Protein AF-A0A3N0J024-F1 (afdb_monomer)

InterPro domains:
  IPR017896 4Fe-4S ferredoxin-type, iron-sulphur binding domain [PF12838] (34-95)
  IPR017896 4Fe-4S ferredoxin-type, iron-sulphur binding domain [PS51379] (23-52)
  IPR017896 4Fe-4S ferredoxin-type, iron-sulphur binding domain [PS51379] (72-101)
  IPR017900 4Fe-4S ferredoxin, iron-sulphur binding, conserved site [PS00198] (81-92)

pLDDT: mean 73.91, std 17.54, range [46.12, 96.94]

Solvent-accessible surface area (backbone atoms only — not comparable to full-atom values): 6564 Å² total; per-residue (Å²): 130,87,50,73,64,64,55,51,52,62,67,74,55,55,63,40,47,60,30,30,25,49,94,39,30,53,38,56,71,33,92,85,49,82,73,49,53,39,35,77,54,36,92,65,66,24,39,49,73,46,77,62,74,50,98,47,89,68,83,86,47,81,62,35,67,28,50,81,57,56,29,40,26,63,26,52,42,69,91,56,45,81,63,78,58,47,35,36,75,49,30,91,63,59,18,35,39,77,40,66,63,81,58,77,74,64,66,68,77,74,112

Mean predicted aligned error: 11.23 Å

Radius of gyration: 15.71 Å; Cα contacts (8 Å, |Δi|>4): 169; chains: 1; bounding box: 41×31×45 Å

Structure (mmCIF, N/CA/C/O backbone):
data_AF-A0A3N0J024-F1
#
_entry.id   AF-A0A3N0J024-F1
#
loop_
_atom_site.group_PDB
_atom_site.id
_atom_site.type_symbol
_atom_site.label_atom_id
_atom_site.label_alt_id
_atom_site.label_comp_id
_atom_site.label_asym_id
_atom_site.label_entity_id
_atom_site.label_seq_id
_atom_site.pdbx_PDB_ins_code
_atom_site.Cartn_x
_atom_site.Cartn_y
_atom_site.Cartn_z
_atom_site.occupancy
_atom_site.B_iso_or_equiv
_atom_site.auth_seq_id
_atom_site.auth_comp_id
_atom_site.auth_asym_id
_atom_site.auth_atom_id
_atom_site.pdbx_PDB_model_num
ATOM 1 N N . MET A 1 1 ? -22.338 20.440 12.775 1.00 48.88 1 MET A N 1
ATOM 2 C CA . MET A 1 1 ? -21.266 20.560 13.782 1.00 48.88 1 MET A CA 1
ATOM 3 C C . MET A 1 1 ? -21.045 19.161 14.325 1.00 48.88 1 MET A C 1
ATOM 5 O O . MET A 1 1 ? -22.000 18.645 14.894 1.00 48.88 1 MET A O 1
ATOM 9 N N . PRO A 1 2 ? -19.908 18.505 14.046 1.00 57.03 2 PRO A N 1
ATOM 10 C CA . PRO A 1 2 ? -19.645 17.185 14.614 1.00 57.03 2 PRO A CA 1
ATOM 11 C C . PRO A 1 2 ? -19.572 17.305 16.143 1.00 57.03 2 PRO A C 1
ATOM 13 O O . PRO A 1 2 ? -19.059 18.304 16.655 1.00 57.03 2 PRO A O 1
ATOM 16 N N . ASN A 1 3 ? -20.172 16.354 16.857 1.00 53.00 3 ASN A N 1
ATOM 17 C CA . ASN A 1 3 ? -20.257 16.364 18.315 1.00 53.00 3 ASN A CA 1
ATOM 18 C C . ASN A 1 3 ? -18.912 15.908 18.912 1.00 53.00 3 ASN A C 1
ATOM 20 O O . ASN A 1 3 ? -18.149 15.191 18.270 1.00 53.00 3 ASN A O 1
ATOM 24 N N . LEU A 1 4 ? -18.618 16.299 20.153 1.00 64.12 4 LEU A N 1
ATOM 25 C CA . LEU A 1 4 ? -17.397 15.905 20.866 1.00 64.12 4 LEU A CA 1
ATOM 26 C C . LEU A 1 4 ? -17.218 14.378 20.938 1.00 64.12 4 LEU A C 1
ATOM 28 O O . LEU A 1 4 ? -16.089 13.900 20.967 1.00 64.12 4 LEU A O 1
ATOM 32 N N . ILE A 1 5 ? -18.320 13.622 20.917 1.00 62.97 5 ILE A N 1
ATOM 33 C CA . ILE A 1 5 ? -18.317 12.153 20.873 1.00 62.97 5 ILE A CA 1
ATOM 34 C C . ILE A 1 5 ? -17.779 11.638 19.526 1.00 62.97 5 ILE A C 1
ATOM 36 O O . ILE A 1 5 ? -16.961 10.724 19.521 1.00 62.97 5 ILE A O 1
ATOM 40 N N . ASP A 1 6 ? -18.143 12.273 18.406 1.00 54.78 6 ASP A N 1
ATOM 41 C CA . ASP A 1 6 ? -17.661 11.906 17.062 1.00 54.78 6 ASP A CA 1
ATOM 42 C C . ASP A 1 6 ? -16.154 12.180 16.910 1.00 54.78 6 ASP A C 1
ATOM 44 O O . ASP A 1 6 ? -15.441 11.489 16.181 1.00 54.78 6 ASP A O 1
ATOM 48 N N . ILE A 1 7 ? -15.657 13.209 17.602 1.00 60.50 7 ILE A N 1
ATOM 49 C CA . ILE A 1 7 ? -14.232 13.554 17.631 1.00 60.50 7 ILE A CA 1
ATOM 50 C C . ILE A 1 7 ? -13.474 12.571 18.532 1.00 60.50 7 ILE A C 1
ATOM 52 O O . ILE A 1 7 ? -12.427 12.078 18.130 1.00 60.50 7 ILE A O 1
ATOM 56 N N . ALA A 1 8 ? -14.008 12.230 19.708 1.00 56.19 8 ALA A N 1
ATOM 57 C CA . ALA A 1 8 ? -13.382 11.280 20.629 1.00 56.19 8 ALA A CA 1
ATOM 58 C C . ALA A 1 8 ? -13.288 9.854 20.051 1.00 56.19 8 ALA A C 1
ATOM 60 O O . ALA A 1 8 ? -12.270 9.190 20.234 1.00 56.19 8 ALA A O 1
ATOM 61 N N . GLN A 1 9 ? -14.297 9.406 19.296 1.00 57.50 9 GLN A N 1
ATOM 62 C CA . GLN A 1 9 ? -14.270 8.105 18.612 1.00 57.50 9 GLN A CA 1
ATOM 63 C C . GLN A 1 9 ? -13.133 8.014 17.579 1.00 57.50 9 GLN A C 1
ATOM 65 O O . GLN A 1 9 ? -12.434 7.008 17.529 1.00 57.50 9 GLN A O 1
ATOM 70 N N . ARG A 1 10 ? -12.843 9.102 16.852 1.00 56.38 10 ARG A N 1
ATOM 71 C CA . ARG A 1 10 ? -11.737 9.158 15.876 1.00 56.38 10 ARG A CA 1
ATOM 72 C C . ARG A 1 10 ? -10.336 9.026 16.483 1.00 56.38 10 ARG A C 1
ATOM 74 O O . ARG A 1 10 ? -9.425 8.614 15.775 1.00 56.38 10 ARG A O 1
ATOM 81 N N . PHE A 1 11 ? -10.153 9.389 17.753 1.00 52.34 11 PHE A N 1
ATOM 82 C CA . PHE A 1 11 ? -8.860 9.292 18.444 1.00 52.34 11 PHE A CA 1
ATOM 83 C C . PHE A 1 11 ? -8.681 7.981 19.2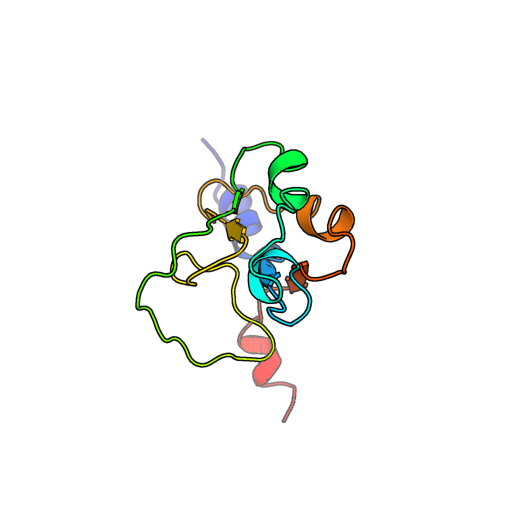24 1.00 52.34 11 PHE A C 1
ATOM 85 O O . PHE A 1 11 ? -7.543 7.595 19.465 1.00 52.34 11 PHE A O 1
ATOM 92 N N . ALA A 1 12 ? -9.765 7.295 19.603 1.00 52.59 12 ALA A N 1
ATOM 93 C CA . ALA A 1 12 ? -9.715 6.006 20.306 1.00 52.59 12 ALA A CA 1
ATOM 94 C C . ALA A 1 12 ? -9.610 4.796 19.356 1.00 52.59 12 ALA A C 1
ATOM 96 O O . ALA A 1 12 ? -9.217 3.713 19.769 1.00 52.59 12 ALA A O 1
ATOM 97 N N . GLU A 1 13 ? -9.942 4.976 18.079 1.00 53.25 13 GLU A N 1
ATOM 98 C CA . GLU A 1 13 ? -9.813 3.961 17.033 1.00 53.25 13 GLU A CA 1
ATOM 99 C C . GLU A 1 13 ? -8.586 4.215 16.161 1.00 53.25 13 GLU A C 1
ATOM 101 O O . GLU A 1 13 ? -8.705 4.015 14.960 1.00 53.25 13 GLU A O 1
ATOM 106 N N . GLN A 1 14 ? -7.462 4.720 16.699 1.00 55.28 14 GLN A N 1
ATOM 107 C CA . GLN A 1 14 ? -6.235 5.004 15.934 1.00 55.28 14 GLN A CA 1
ATOM 108 C C . GLN A 1 14 ? -6.018 3.881 14.889 1.00 55.28 14 GLN A C 1
ATOM 110 O O . GLN A 1 14 ? -5.665 2.762 15.246 1.00 55.28 14 GLN A O 1
ATOM 115 N N . PRO A 1 15 ? -6.362 4.071 13.598 1.00 53.78 15 PRO A N 1
ATOM 116 C CA . PRO A 1 15 ? -6.571 2.883 12.778 1.00 53.78 15 PRO A CA 1
ATOM 117 C C . PRO A 1 15 ? -5.221 2.326 12.356 1.00 53.78 15 PRO A C 1
ATOM 119 O O . PRO A 1 15 ? -4.248 3.075 12.271 1.00 53.78 15 PRO A O 1
ATOM 122 N N . ALA A 1 16 ? -5.151 1.029 12.076 1.00 61.03 16 ALA A N 1
ATOM 123 C CA . ALA A 1 16 ? -3.897 0.408 11.691 1.00 61.03 16 ALA A CA 1
ATOM 124 C C . ALA A 1 16 ? -3.231 1.167 10.530 1.00 61.03 16 ALA A C 1
ATOM 126 O O . ALA A 1 16 ? -3.839 1.367 9.472 1.00 61.03 16 ALA A O 1
ATOM 127 N N . VAL A 1 17 ? -1.988 1.599 10.730 1.00 68.44 17 VAL A N 1
ATOM 128 C CA . VAL A 1 17 ? -1.164 2.125 9.641 1.00 68.44 17 VAL A CA 1
ATOM 129 C C . VAL A 1 17 ? -0.531 0.945 8.918 1.00 68.44 17 VAL A C 1
ATOM 131 O O . VAL A 1 17 ? -0.246 -0.096 9.516 1.00 68.44 17 VAL A O 1
ATOM 134 N N . ALA A 1 18 ? -0.347 1.074 7.606 1.00 81.12 18 ALA A N 1
ATOM 135 C CA . ALA A 1 18 ? 0.453 0.096 6.892 1.00 81.12 18 ALA A CA 1
ATOM 136 C C . ALA A 1 18 ? 1.931 0.363 7.211 1.00 81.12 18 ALA A C 1
ATOM 138 O O . ALA A 1 18 ? 2.391 1.491 7.045 1.00 81.12 18 ALA A O 1
ATOM 139 N N . LEU A 1 19 ? 2.656 -0.661 7.654 1.00 83.56 19 LEU A N 1
ATOM 140 C CA . LEU A 1 19 ? 4.116 -0.673 7.741 1.00 83.56 19 LEU A CA 1
ATOM 141 C C . LEU A 1 19 ? 4.697 -1.394 6.530 1.00 83.56 19 LEU A C 1
ATOM 143 O O . LEU A 1 19 ? 4.106 -2.354 6.029 1.00 83.56 19 LEU A O 1
ATOM 147 N N . LEU A 1 20 ? 5.858 -0.937 6.077 1.00 85.06 20 LEU A N 1
ATOM 148 C CA . LEU A 1 20 ? 6.615 -1.539 4.994 1.00 85.06 20 LEU A CA 1
ATOM 149 C C . LEU A 1 20 ? 7.658 -2.497 5.561 1.00 85.06 20 LEU A C 1
ATOM 151 O O . LEU A 1 20 ? 8.520 -2.114 6.342 1.00 85.06 20 LEU A O 1
ATOM 155 N N . HIS A 1 21 ? 7.641 -3.734 5.091 1.00 87.44 21 HIS A N 1
ATOM 156 C CA . HIS A 1 21 ? 8.782 -4.626 5.207 1.00 87.44 21 HIS A CA 1
ATOM 157 C C . HIS A 1 21 ? 9.630 -4.472 3.938 1.00 87.44 21 HIS A C 1
ATOM 159 O O . HIS A 1 21 ? 9.252 -4.933 2.854 1.00 87.44 21 HIS A O 1
ATOM 165 N N . GLU A 1 22 ? 10.774 -3.805 4.062 1.00 83.19 22 GLU A N 1
ATOM 166 C CA . GLU A 1 22 ? 11.627 -3.397 2.933 1.00 83.19 22 GLU A CA 1
ATOM 167 C C . GLU A 1 22 ? 12.126 -4.618 2.151 1.00 83.19 22 GLU A C 1
ATOM 169 O O . GLU A 1 22 ? 11.921 -4.723 0.941 1.00 83.19 22 GLU A O 1
ATOM 174 N N . GLU A 1 23 ? 12.607 -5.643 2.863 1.00 85.31 23 GLU A N 1
ATOM 175 C CA . GLU A 1 23 ? 12.983 -6.934 2.274 1.00 85.31 23 GLU A CA 1
ATOM 176 C C . GLU A 1 23 ? 11.799 -7.770 1.770 1.00 85.31 23 GLU A C 1
ATOM 178 O O . GLU A 1 23 ? 11.962 -8.955 1.485 1.00 85.31 23 GLU A O 1
ATOM 183 N N . ARG A 1 24 ? 10.583 -7.228 1.700 1.00 90.50 24 ARG A N 1
ATOM 184 C CA . ARG A 1 24 ? 9.427 -7.838 1.025 1.00 90.50 24 ARG A CA 1
ATOM 185 C C . ARG A 1 24 ? 9.023 -7.058 -0.211 1.00 90.50 24 ARG A C 1
ATOM 187 O O . ARG A 1 24 ? 8.557 -7.662 -1.183 1.00 90.50 24 ARG A O 1
ATOM 194 N N . CYS A 1 25 ? 9.241 -5.751 -0.204 1.00 90.62 25 CYS A N 1
ATOM 195 C CA . CYS A 1 25 ? 8.846 -4.850 -1.270 1.00 90.62 25 CYS A CA 1
ATOM 196 C C . CYS A 1 25 ? 9.694 -5.065 -2.528 1.00 90.62 25 CYS A C 1
ATOM 198 O O . CYS A 1 25 ? 10.920 -5.050 -2.477 1.00 90.62 25 CYS A O 1
ATOM 200 N N . LEU A 1 26 ? 9.038 -5.253 -3.677 1.00 91.38 26 LEU A N 1
ATOM 201 C CA . LEU A 1 26 ? 9.739 -5.409 -4.955 1.00 91.38 26 LEU A CA 1
ATOM 202 C C . LEU A 1 26 ? 10.512 -4.139 -5.330 1.00 91.38 26 LEU A C 1
ATOM 204 O O . LEU A 1 26 ? 11.652 -4.240 -5.755 1.00 91.38 26 LEU A O 1
ATOM 208 N N . MET A 1 27 ? 9.917 -2.966 -5.096 1.00 88.88 27 MET A N 1
ATOM 209 C CA . MET A 1 27 ? 10.523 -1.665 -5.407 1.00 88.88 27 MET A CA 1
ATOM 210 C C . MET A 1 27 ? 11.751 -1.332 -4.554 1.00 88.88 27 MET A C 1
ATOM 212 O O . MET A 1 27 ? 12.584 -0.549 -4.987 1.00 88.88 27 MET A O 1
ATOM 216 N N . GLU A 1 28 ? 11.859 -1.904 -3.352 1.00 86.19 28 GLU A N 1
ATOM 217 C CA . GLU A 1 28 ? 13.021 -1.698 -2.473 1.00 86.19 28 GLU A CA 1
ATOM 218 C C . GLU A 1 28 ? 14.151 -2.674 -2.799 1.00 86.19 28 GLU A C 1
ATOM 220 O O . GLU A 1 28 ? 15.320 -2.295 -2.880 1.00 86.19 28 GLU A O 1
ATOM 225 N N . ARG A 1 29 ? 13.814 -3.955 -3.005 1.00 85.56 29 ARG A N 1
ATOM 226 C CA . ARG A 1 29 ? 14.827 -5.005 -3.164 1.00 85.56 29 ARG A CA 1
ATOM 227 C C . ARG A 1 29 ? 15.402 -5.120 -4.577 1.00 85.56 29 ARG A C 1
ATOM 229 O O . ARG A 1 29 ? 16.475 -5.695 -4.733 1.00 85.56 29 ARG A O 1
ATOM 236 N N . ASP A 1 30 ? 14.652 -4.706 -5.600 1.00 86.50 30 ASP A N 1
ATOM 237 C CA . ASP A 1 30 ? 14.989 -4.929 -7.008 1.00 86.50 30 ASP A CA 1
ATOM 238 C C . ASP A 1 30 ? 14.906 -3.618 -7.791 1.00 86.50 30 ASP A C 1
ATOM 240 O O . ASP A 1 30 ? 13.839 -3.047 -7.999 1.00 86.50 30 ASP A O 1
ATOM 244 N N . LEU A 1 31 ? 16.067 -3.169 -8.267 1.00 79.56 31 LEU A N 1
ATOM 245 C CA . LEU A 1 31 ? 16.237 -1.932 -9.030 1.00 79.56 31 LEU A CA 1
ATOM 246 C C . LEU A 1 31 ? 15.507 -1.934 -10.379 1.00 79.56 31 LEU A C 1
ATOM 248 O O . LEU A 1 31 ? 15.314 -0.869 -10.960 1.00 79.56 31 LEU A O 1
ATOM 252 N N . HIS A 1 32 ? 15.132 -3.104 -10.895 1.00 86.19 32 HIS A N 1
ATOM 253 C CA . HIS A 1 32 ? 14.379 -3.227 -12.143 1.00 86.19 32 HIS A CA 1
ATOM 254 C C . HIS A 1 32 ? 12.880 -3.444 -11.905 1.00 86.19 32 HIS A C 1
ATOM 256 O O . HIS A 1 32 ? 12.127 -3.621 -12.868 1.00 86.19 32 HIS A O 1
ATOM 262 N N . ALA A 1 33 ? 12.431 -3.454 -10.646 1.00 88.62 33 ALA A N 1
ATOM 263 C CA . ALA A 1 33 ? 11.024 -3.603 -10.329 1.00 88.62 33 ALA A CA 1
ATOM 264 C C . ALA A 1 33 ? 10.217 -2.356 -10.713 1.00 88.62 33 ALA A C 1
ATOM 266 O O . ALA A 1 33 ? 10.690 -1.225 -10.675 1.00 88.62 33 ALA A O 1
ATOM 267 N N . SER A 1 34 ? 8.949 -2.586 -11.048 1.00 90.50 34 SER A N 1
ATOM 268 C CA . SER A 1 34 ? 7.974 -1.553 -11.421 1.00 90.50 34 SER A CA 1
ATOM 269 C C . SER A 1 34 ? 6.625 -1.753 -10.720 1.00 90.50 34 SER A C 1
ATOM 271 O O . SER A 1 34 ? 5.570 -1.381 -11.228 1.00 90.50 34 SER A O 1
ATOM 273 N N . CYS A 1 35 ? 6.627 -2.405 -9.555 1.00 93.56 35 CYS A N 1
ATOM 274 C CA . CYS A 1 35 ? 5.406 -2.750 -8.834 1.00 93.56 35 CYS A CA 1
ATOM 275 C C . CYS A 1 35 ? 4.728 -1.514 -8.221 1.00 93.56 35 CYS A C 1
ATOM 277 O O . CYS A 1 35 ? 5.246 -0.929 -7.274 1.00 93.56 35 CYS A O 1
ATOM 279 N N . THR A 1 36 ? 3.505 -1.213 -8.664 1.00 94.44 36 THR A N 1
ATOM 280 C CA . THR A 1 36 ? 2.675 -0.101 -8.157 1.00 94.44 36 THR A CA 1
ATOM 281 C C . THR A 1 36 ? 1.354 -0.541 -7.524 1.00 94.44 36 THR A C 1
ATOM 283 O O . THR A 1 36 ? 0.547 0.296 -7.140 1.00 94.44 36 THR A O 1
ATOM 286 N N . ARG A 1 37 ? 1.148 -1.850 -7.324 1.00 96.38 37 ARG A N 1
ATOM 287 C CA . ARG A 1 37 ? -0.123 -2.452 -6.867 1.00 96.38 37 ARG A CA 1
ATOM 288 C C . ARG A 1 37 ? -0.789 -1.750 -5.685 1.00 96.38 37 ARG A C 1
ATOM 290 O O . ARG A 1 37 ? -2.008 -1.654 -5.656 1.00 96.38 37 ARG A O 1
ATOM 297 N N . CYS A 1 38 ? -0.016 -1.315 -4.691 1.00 94.25 38 CYS A N 1
ATOM 298 C CA . CYS A 1 38 ? -0.545 -0.615 -3.521 1.00 94.25 38 CYS A CA 1
ATOM 299 C C . CYS A 1 38 ? -1.117 0.768 -3.868 1.00 94.25 38 CYS A C 1
ATOM 301 O O . CYS A 1 38 ? -2.153 1.132 -3.317 1.00 94.25 38 CYS A O 1
ATOM 303 N N . ALA A 1 39 ? -0.480 1.494 -4.789 1.00 94.25 39 ALA A N 1
ATOM 304 C CA . ALA A 1 39 ? -0.986 2.752 -5.323 1.00 94.25 39 ALA A CA 1
ATOM 305 C C . ALA A 1 39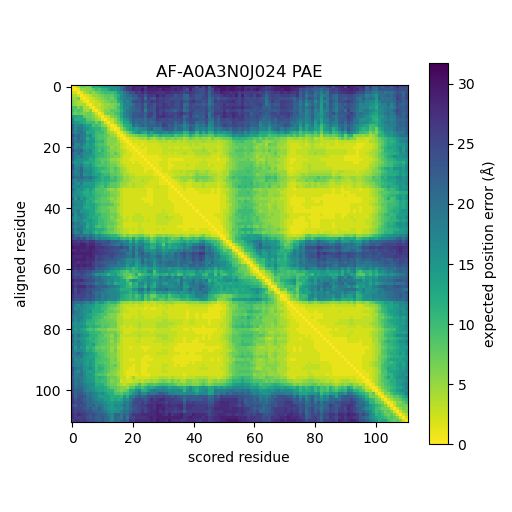 ? -2.212 2.523 -6.211 1.00 94.25 39 ALA A C 1
ATOM 307 O O . ALA A 1 39 ? -3.232 3.167 -5.992 1.00 94.25 39 ALA A O 1
ATOM 308 N N . ASP A 1 40 ? -2.172 1.527 -7.102 1.00 96.69 40 ASP A N 1
ATOM 309 C CA . ASP A 1 40 ? -3.264 1.241 -8.046 1.00 96.69 40 ASP A CA 1
ATOM 310 C C . ASP A 1 40 ? -4.610 0.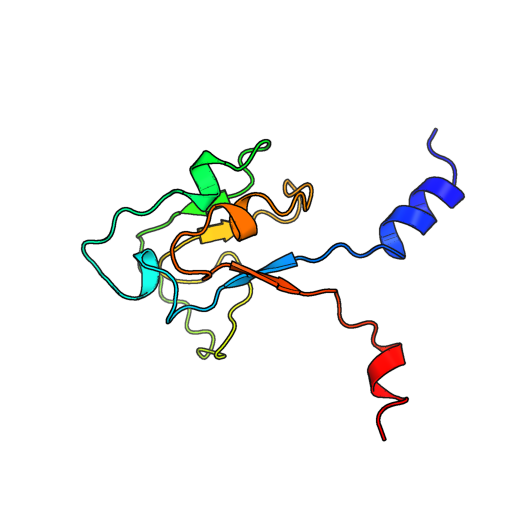942 -7.354 1.00 96.69 40 ASP A C 1
ATOM 312 O O . ASP A 1 40 ? -5.679 1.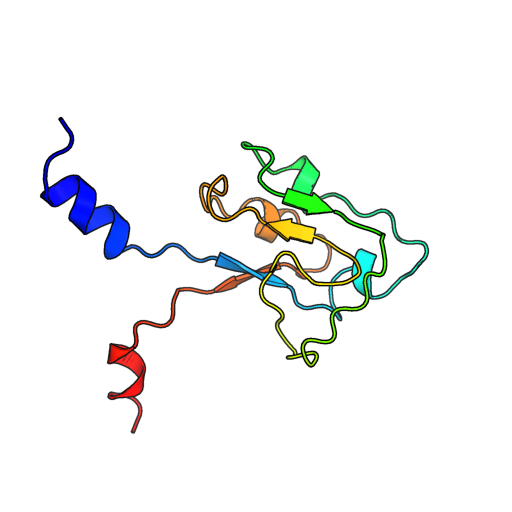181 -7.915 1.00 96.69 40 ASP A O 1
ATOM 316 N N . VAL A 1 41 ? -4.577 0.379 -6.139 1.00 96.94 41 VAL A N 1
ATOM 317 C CA . VAL A 1 41 ? -5.788 0.049 -5.363 1.00 96.94 41 VAL A CA 1
ATOM 318 C C . VAL A 1 41 ? -6.185 1.119 -4.348 1.00 96.94 41 VAL A C 1
ATOM 320 O O . VAL A 1 41 ? -7.207 0.952 -3.665 1.00 96.94 41 VAL A O 1
ATOM 323 N N . CYS A 1 42 ? -5.381 2.173 -4.192 1.00 94.50 42 CYS A N 1
ATOM 324 C CA . CYS A 1 42 ? -5.648 3.223 -3.225 1.00 94.50 42 CYS A CA 1
ATOM 325 C C . CYS A 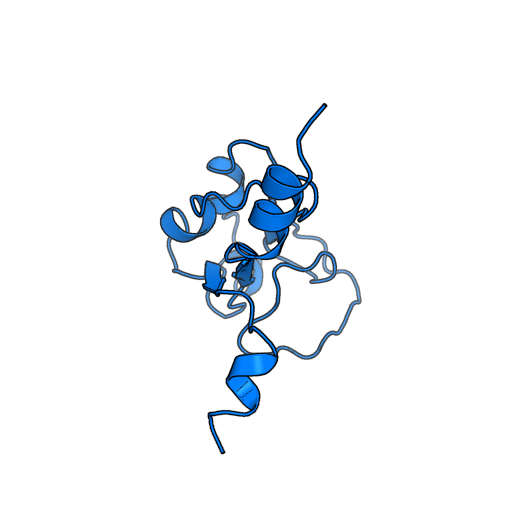1 42 ? -6.826 4.081 -3.715 1.00 94.50 42 CYS A C 1
ATOM 327 O O . CYS A 1 42 ? -6.721 4.732 -4.745 1.00 94.50 42 CYS A O 1
ATOM 329 N N . PRO A 1 43 ? -7.963 4.115 -2.997 1.00 95.19 43 PRO A N 1
ATOM 330 C CA . PRO A 1 43 ? -9.161 4.806 -3.476 1.00 95.19 43 PRO A CA 1
ATOM 331 C C . PRO A 1 43 ? -9.095 6.333 -3.330 1.00 95.19 43 PRO A C 1
ATOM 333 O O . PRO A 1 43 ? -10.012 7.021 -3.764 1.00 95.19 43 PRO A O 1
ATOM 336 N N . VAL A 1 44 ? -8.069 6.837 -2.648 1.00 95.00 44 VAL A N 1
ATOM 337 C CA . VAL A 1 44 ? -7.892 8.251 -2.290 1.00 95.00 44 VAL A CA 1
ATOM 338 C C . VAL A 1 44 ? -6.524 8.774 -2.724 1.00 95.00 44 VAL A C 1
ATOM 340 O O . VAL A 1 44 ? -6.105 9.822 -2.256 1.00 95.00 44 VAL A O 1
ATOM 343 N N . ASP A 1 45 ? -5.798 8.012 -3.550 1.00 93.81 45 ASP A N 1
ATOM 344 C CA . ASP A 1 45 ? -4.465 8.371 -4.050 1.00 93.81 45 ASP A CA 1
ATOM 345 C C . ASP A 1 45 ? -3.445 8.743 -2.954 1.00 93.81 45 ASP A C 1
ATOM 347 O O . ASP A 1 45 ? -2.461 9.432 -3.195 1.00 93.81 45 ASP A O 1
ATOM 351 N N . ALA A 1 46 ? -3.632 8.220 -1.739 1.00 91.00 46 ALA A N 1
ATOM 352 C CA . ALA A 1 46 ? -2.735 8.460 -0.609 1.00 91.00 46 ALA A CA 1
ATOM 353 C C . ALA A 1 46 ? -1.381 7.738 -0.729 1.00 91.00 46 ALA A C 1
ATOM 355 O O . ALA A 1 46 ? -0.564 7.859 0.178 1.00 91.00 46 ALA A O 1
ATOM 356 N N . ILE A 1 47 ? -1.146 6.939 -1.780 1.00 90.38 47 ILE A N 1
ATOM 357 C CA . ILE A 1 47 ? 0.087 6.158 -1.944 1.00 90.38 47 ILE A CA 1
ATOM 358 C C . ILE A 1 47 ? 0.820 6.584 -3.206 1.00 90.38 47 ILE A C 1
ATOM 360 O O . ILE A 1 47 ? 0.294 6.445 -4.307 1.00 90.38 47 ILE A O 1
ATOM 364 N N . VAL A 1 48 ? 2.072 7.001 -3.044 1.00 89.00 48 VAL A N 1
ATOM 365 C CA . VAL A 1 48 ? 3.003 7.261 -4.148 1.00 89.00 48 VAL A CA 1
ATOM 366 C C . VAL A 1 48 ? 4.116 6.224 -4.100 1.00 89.00 48 VAL A C 1
ATOM 368 O O . VAL A 1 48 ? 4.580 5.869 -3.023 1.00 89.00 48 VAL A O 1
ATOM 371 N N . VAL A 1 49 ? 4.559 5.723 -5.252 1.00 88.81 49 VAL A N 1
ATOM 372 C CA . VAL A 1 49 ? 5.690 4.789 -5.339 1.00 88.81 49 VAL A CA 1
ATOM 373 C C . VAL A 1 49 ? 6.871 5.514 -5.974 1.00 88.81 49 VAL A C 1
ATOM 375 O O . VAL A 1 49 ? 6.816 5.875 -7.148 1.00 88.81 49 VAL A O 1
ATOM 378 N N . GLY A 1 50 ? 7.916 5.758 -5.184 1.00 82.00 50 GLY A N 1
ATOM 379 C CA . GLY A 1 50 ? 9.117 6.470 -5.619 1.00 82.00 50 GLY A CA 1
ATOM 380 C C . GLY A 1 50 ? 10.226 5.529 -6.094 1.00 82.00 50 GLY A C 1
ATOM 381 O O . GLY A 1 50 ? 10.342 4.397 -5.625 1.00 82.00 50 GLY A O 1
ATOM 382 N N . MET A 1 51 ? 11.061 6.024 -7.011 1.00 67.12 51 MET A N 1
ATOM 383 C CA . MET A 1 51 ? 12.328 5.388 -7.418 1.00 67.12 51 MET A CA 1
ATOM 384 C C . MET A 1 51 ? 13.553 6.264 -7.107 1.00 67.12 51 MET A C 1
ATOM 386 O O . MET A 1 51 ? 14.687 5.884 -7.400 1.00 67.12 51 MET A O 1
ATOM 390 N N . GLU A 1 52 ? 13.331 7.463 -6.562 1.00 61.53 52 GLU A N 1
ATOM 391 C CA . GLU A 1 52 ? 14.372 8.463 -6.352 1.00 61.53 52 GLU A CA 1
ATOM 392 C C . GLU A 1 52 ? 15.099 8.182 -5.041 1.00 61.53 52 GLU A C 1
ATOM 394 O O . GLU A 1 52 ? 14.623 8.541 -3.965 1.00 61.53 52 GLU A O 1
ATOM 399 N N . ARG A 1 53 ? 16.269 7.539 -5.147 1.00 55.62 53 ARG A N 1
ATOM 400 C CA . ARG A 1 53 ? 17.195 7.329 -4.029 1.00 55.62 53 ARG A CA 1
ATOM 401 C C . ARG A 1 53 ? 17.658 8.678 -3.461 1.00 55.62 53 ARG A C 1
ATOM 403 O O . ARG A 1 53 ? 18.685 9.204 -3.878 1.00 55.62 53 ARG A O 1
ATOM 410 N N . GLY A 1 54 ? 16.882 9.248 -2.544 1.00 49.81 54 GLY A N 1
ATOM 411 C CA . GLY A 1 54 ? 17.264 10.388 -1.716 1.00 49.81 54 GLY A CA 1
ATOM 412 C C . GLY A 1 54 ? 18.080 9.941 -0.502 1.00 49.81 54 GLY A C 1
ATOM 413 O O . GLY A 1 54 ? 17.805 8.899 0.089 1.00 49.81 54 GLY A O 1
ATOM 414 N N . GLU A 1 55 ? 19.092 10.729 -0.140 1.00 47.03 55 GLU A N 1
ATOM 415 C CA . GLU A 1 55 ? 19.991 10.503 0.997 1.00 47.03 55 GLU A CA 1
ATOM 416 C C . GLU A 1 55 ? 19.252 10.731 2.333 1.00 47.03 55 GLU A C 1
ATOM 418 O O . GLU A 1 55 ? 19.369 11.781 2.963 1.00 47.03 55 GLU A O 1
ATOM 423 N N . ALA A 1 56 ? 18.450 9.762 2.764 1.00 51.16 56 ALA A N 1
ATOM 424 C CA . ALA A 1 56 ? 17.840 9.745 4.088 1.00 51.16 56 ALA A CA 1
ATOM 425 C C . ALA A 1 56 ? 18.039 8.357 4.702 1.00 51.16 56 ALA A C 1
ATOM 427 O O . ALA A 1 56 ? 17.346 7.387 4.407 1.00 51.16 56 ALA A O 1
ATOM 428 N N . VAL A 1 57 ? 19.069 8.273 5.543 1.00 47.19 57 VAL A N 1
ATOM 429 C CA . VAL A 1 57 ? 19.442 7.074 6.292 1.00 47.19 57 VAL A CA 1
ATOM 430 C C . VAL A 1 57 ? 18.685 7.093 7.618 1.00 47.19 57 VAL A C 1
ATOM 432 O O . VAL A 1 57 ? 19.201 7.564 8.631 1.00 47.19 57 VAL A O 1
ATOM 435 N N . ALA A 1 58 ? 17.453 6.589 7.617 1.00 49.81 58 ALA A N 1
ATOM 436 C CA . ALA A 1 58 ? 16.917 5.967 8.822 1.00 49.81 58 ALA A CA 1
ATOM 437 C C . ALA A 1 58 ? 17.442 4.519 8.854 1.00 49.81 58 ALA A C 1
ATOM 439 O O . ALA A 1 58 ? 17.480 3.874 7.805 1.00 49.81 58 ALA A O 1
ATOM 440 N N . PRO A 1 59 ? 17.922 4.007 10.002 1.00 46.75 59 PRO A N 1
ATOM 441 C CA . PRO A 1 59 ? 18.383 2.627 10.083 1.00 46.75 59 PRO A CA 1
ATOM 442 C C . PRO A 1 59 ? 17.233 1.693 9.700 1.00 46.75 59 PRO A C 1
ATOM 444 O O . PRO A 1 59 ? 16.132 1.845 10.225 1.00 46.75 59 PRO A O 1
ATOM 447 N N . ALA A 1 60 ? 17.510 0.752 8.793 1.00 49.31 60 ALA A N 1
ATOM 448 C CA . ALA A 1 60 ? 16.605 -0.319 8.394 1.00 49.31 60 ALA A CA 1
ATOM 449 C C . ALA A 1 60 ? 16.183 -1.114 9.638 1.00 49.31 60 ALA A C 1
ATOM 451 O O . ALA A 1 60 ? 16.879 -2.024 10.088 1.00 49.31 60 ALA A O 1
ATOM 452 N N . ALA A 1 61 ? 15.075 -0.717 10.255 1.00 53.81 61 ALA A N 1
ATOM 453 C CA . ALA A 1 61 ? 14.311 -1.621 11.085 1.00 53.81 61 ALA A CA 1
ATOM 454 C C . ALA A 1 61 ? 13.659 -2.630 10.134 1.00 53.81 61 ALA A C 1
ATOM 456 O O . ALA A 1 61 ? 13.222 -2.247 9.050 1.00 53.81 61 ALA A O 1
ATOM 457 N N . ASP A 1 62 ? 13.545 -3.897 10.544 1.00 50.81 62 ASP A N 1
ATOM 458 C CA . ASP A 1 62 ? 12.883 -4.950 9.749 1.00 50.81 62 ASP A CA 1
ATOM 459 C C . ASP A 1 62 ? 11.489 -4.516 9.233 1.00 50.81 62 ASP A C 1
ATOM 461 O O . ASP A 1 62 ? 10.996 -5.002 8.210 1.00 50.81 62 ASP A O 1
ATOM 465 N N . TYR A 1 63 ? 10.882 -3.550 9.934 1.00 51.78 63 TYR A N 1
ATOM 466 C CA . TYR A 1 63 ? 9.688 -2.813 9.552 1.00 51.78 63 TYR A CA 1
ATOM 467 C C . TYR A 1 63 ? 9.979 -1.306 9.528 1.00 51.78 63 TYR A C 1
ATOM 469 O O . TYR A 1 63 ? 10.125 -0.674 10.575 1.00 51.78 63 TYR A O 1
ATOM 477 N N . GLY A 1 64 ? 10.015 -0.718 8.334 1.00 59.81 64 GLY A N 1
ATOM 478 C CA . GLY A 1 64 ? 9.967 0.726 8.152 1.00 59.81 64 GLY A CA 1
ATOM 479 C C . GLY A 1 64 ? 8.517 1.199 8.211 1.00 59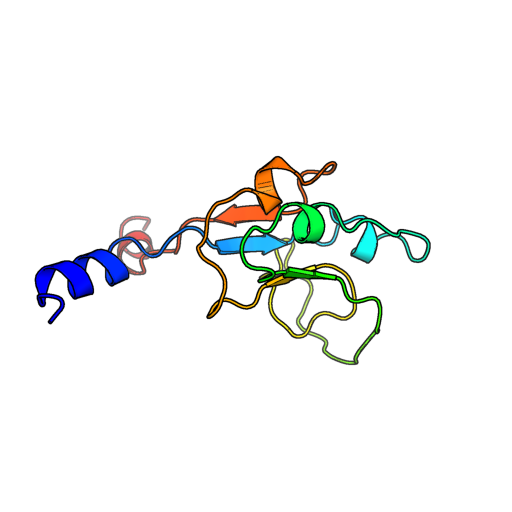.81 64 GLY A C 1
ATOM 480 O O . GLY A 1 64 ? 7.619 0.578 7.637 1.00 59.81 64 GLY A O 1
ATOM 481 N N . SER A 1 65 ? 8.249 2.319 8.882 1.00 54.88 65 SER A N 1
ATOM 482 C CA . SER A 1 65 ? 7.003 3.033 8.595 1.00 54.88 65 SER A CA 1
ATOM 483 C C . SER A 1 65 ? 7.014 3.404 7.113 1.00 54.88 65 SER A C 1
ATOM 485 O O . SER A 1 65 ? 8.078 3.659 6.549 1.00 54.88 65 SER A O 1
ATOM 487 N N . VAL A 1 66 ? 5.856 3.460 6.453 1.00 58.34 66 VAL A N 1
ATOM 488 C CA . VAL A 1 66 ? 5.747 3.905 5.045 1.00 58.34 66 VAL A CA 1
ATOM 489 C C . VAL A 1 66 ? 5.984 5.434 4.946 1.00 58.34 66 VAL A C 1
ATOM 491 O O . VAL A 1 66 ? 5.412 6.139 4.113 1.00 58.34 66 VAL A O 1
ATOM 494 N N . THR A 1 67 ? 6.814 5.954 5.856 1.00 53.38 67 THR A N 1
ATOM 495 C CA . THR A 1 67 ? 7.236 7.330 6.028 1.00 53.38 67 THR A CA 1
ATOM 496 C C . THR A 1 67 ? 7.920 7.836 4.781 1.00 53.38 67 THR A 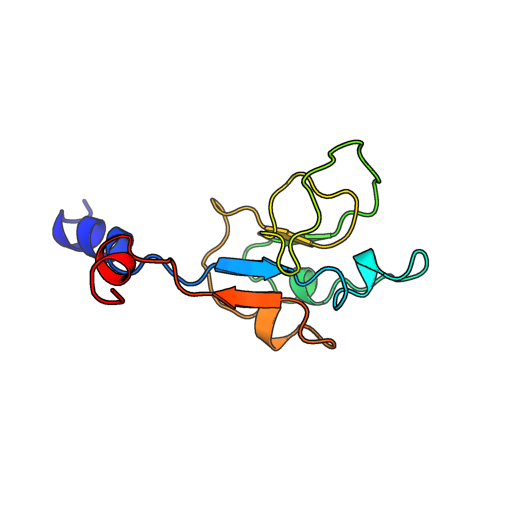C 1
ATOM 498 O O . THR A 1 67 ? 8.684 7.136 4.120 1.00 53.38 67 THR A O 1
ATOM 501 N N . LYS A 1 68 ? 7.622 9.106 4.525 1.00 52.97 68 LYS A N 1
ATOM 502 C CA . LYS A 1 68 ? 7.960 9.947 3.379 1.00 52.97 68 LYS A CA 1
ATOM 503 C C . LYS A 1 68 ? 9.417 9.868 2.897 1.00 52.97 68 LYS A C 1
ATOM 505 O O . LYS A 1 68 ? 9.657 10.110 1.719 1.00 52.97 68 LYS A O 1
ATOM 510 N N . ASP A 1 69 ? 10.348 9.458 3.752 1.00 53.31 69 ASP A N 1
ATOM 511 C CA . ASP A 1 69 ? 11.773 9.734 3.566 1.00 53.31 69 ASP A CA 1
ATOM 512 C C . ASP A 1 69 ? 12.629 8.520 3.172 1.00 53.31 69 ASP A C 1
ATOM 514 O O . ASP A 1 69 ? 13.843 8.640 3.099 1.00 53.31 69 ASP A O 1
ATOM 518 N N . GLY A 1 70 ? 12.051 7.351 2.874 1.00 59.19 70 GLY A N 1
ATOM 519 C CA . GLY A 1 70 ? 12.848 6.272 2.275 1.00 59.19 70 GLY A CA 1
ATOM 520 C C . GLY A 1 70 ? 13.350 6.632 0.854 1.00 59.19 70 GLY A C 1
ATOM 521 O O . GLY A 1 70 ? 12.780 7.514 0.196 1.00 59.19 70 GLY A O 1
ATOM 522 N N . PRO A 1 71 ? 14.324 5.898 0.300 1.00 60.78 71 PRO A N 1
ATOM 523 C CA . PRO A 1 71 ? 14.815 6.113 -1.063 1.00 60.78 71 PRO A CA 1
ATOM 524 C C . PRO A 1 71 ? 14.032 5.398 -2.189 1.00 60.78 71 PRO A C 1
ATOM 526 O O . PRO A 1 71 ? 14.129 5.805 -3.343 1.00 60.78 71 PRO A O 1
ATOM 529 N N . ALA A 1 72 ? 13.281 4.324 -1.924 1.00 78.62 72 ALA A N 1
ATOM 530 C CA . ALA A 1 72 ? 12.497 3.625 -2.956 1.00 78.62 72 ALA A CA 1
ATOM 531 C C . ALA A 1 72 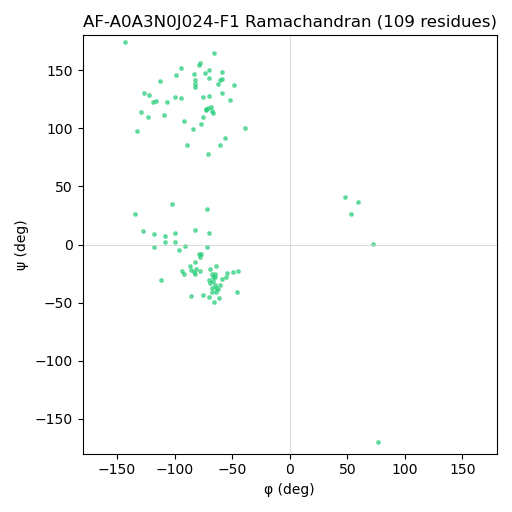? 11.156 3.115 -2.402 1.00 78.62 72 ALA A C 1
ATOM 533 O O . ALA A 1 72 ? 10.855 3.301 -1.234 1.00 78.62 72 ALA A O 1
ATOM 534 N N . GLY A 1 73 ? 10.273 2.555 -3.224 1.00 87.00 73 GLY A N 1
ATOM 535 C CA . GLY A 1 73 ? 9.032 1.949 -2.725 1.00 87.00 73 GLY A CA 1
ATOM 536 C C . GLY A 1 73 ? 7.910 2.920 -2.323 1.00 87.00 73 GLY A C 1
ATOM 537 O O . GLY A 1 73 ? 7.930 4.099 -2.687 1.00 87.00 73 GLY A O 1
ATOM 538 N N . PRO A 1 74 ? 6.846 2.399 -1.677 1.00 88.75 74 PRO A N 1
ATOM 539 C CA . PRO A 1 74 ? 5.635 3.162 -1.401 1.00 88.75 74 PRO A CA 1
ATOM 540 C C . PRO A 1 74 ? 5.830 4.192 -0.283 1.00 88.75 74 PRO A C 1
ATOM 542 O O . PRO A 1 74 ? 6.550 3.953 0.683 1.00 88.75 74 PRO A O 1
ATOM 545 N N . ARG A 1 75 ? 5.124 5.316 -0.397 1.00 87.44 75 ARG A N 1
ATOM 546 C CA . ARG A 1 75 ? 4.973 6.383 0.598 1.00 87.44 75 ARG A CA 1
ATOM 547 C C . ARG A 1 75 ? 3.498 6.629 0.817 1.00 87.44 75 ARG A C 1
ATOM 549 O O . ARG A 1 75 ? 2.772 6.764 -0.165 1.00 87.44 75 ARG A O 1
ATOM 556 N N . ILE A 1 76 ? 3.071 6.664 2.075 1.00 85.19 76 ILE A N 1
ATOM 557 C CA . ILE A 1 76 ? 1.677 6.910 2.441 1.00 85.19 76 ILE A CA 1
ATOM 558 C C . ILE A 1 76 ? 1.575 8.319 3.005 1.00 85.19 76 ILE A C 1
ATOM 560 O O . ILE A 1 76 ? 2.251 8.654 3.976 1.00 85.19 76 ILE A O 1
ATOM 564 N N . ASP A 1 77 ? 0.721 9.129 2.394 1.00 84.88 77 ASP A N 1
ATOM 565 C CA . ASP A 1 77 ? 0.267 10.384 2.973 1.00 84.88 77 ASP A CA 1
ATOM 566 C C . ASP A 1 77 ? -0.786 10.083 4.047 1.00 84.88 77 ASP A C 1
ATOM 568 O O . ASP A 1 77 ? -1.919 9.727 3.720 1.00 84.88 77 ASP A O 1
ATOM 572 N N . ASP A 1 78 ? -0.406 10.176 5.324 1.00 80.19 78 ASP A N 1
ATOM 573 C CA . ASP A 1 78 ? -1.298 9.863 6.450 1.00 80.19 78 ASP A CA 1
ATOM 574 C C . ASP A 1 78 ? -2.490 10.829 6.540 1.00 80.19 78 ASP A C 1
ATOM 576 O O . ASP A 1 78 ? -3.572 10.409 6.942 1.00 80.19 78 ASP A O 1
ATOM 580 N N . GLU A 1 79 ? -2.344 12.074 6.072 1.00 82.69 79 GLU A N 1
ATOM 581 C CA . GLU A 1 79 ? -3.432 13.064 6.071 1.00 82.69 79 GLU A CA 1
ATOM 582 C C . GLU A 1 79 ? -4.534 12.696 5.066 1.00 82.69 79 GLU A C 1
ATOM 584 O O . GLU A 1 79 ? -5.721 12.940 5.293 1.00 82.69 79 GLU A O 1
ATOM 589 N N . THR A 1 80 ? -4.145 12.074 3.950 1.00 85.19 80 THR A N 1
ATOM 590 C CA . THR A 1 80 ? -5.069 11.622 2.899 1.00 85.19 80 THR A CA 1
ATOM 591 C C . THR A 1 80 ? -5.521 10.172 3.119 1.00 85.19 80 THR A C 1
ATOM 593 O O . THR A 1 80 ? -6.592 9.757 2.662 1.00 85.19 80 THR A O 1
ATOM 596 N N . CYS A 1 81 ? -4.727 9.363 3.822 1.00 87.31 81 CYS A N 1
ATOM 597 C CA . CYS A 1 81 ? -4.982 7.945 4.029 1.00 87.31 81 CYS A CA 1
ATOM 598 C C . CYS A 1 81 ? -6.234 7.702 4.881 1.00 87.31 81 CYS A C 1
ATOM 600 O O . CYS A 1 81 ? -6.256 7.887 6.091 1.00 87.31 81 CYS A O 1
ATOM 602 N N . VAL A 1 82 ? -7.264 7.121 4.265 1.00 88.38 82 VAL A N 1
ATOM 603 C CA . VAL A 1 82 ? -8.487 6.688 4.969 1.00 88.38 82 VAL A CA 1
ATOM 604 C C . VAL A 1 82 ? -8.350 5.320 5.656 1.00 88.38 82 VAL A C 1
ATOM 606 O O . VAL A 1 82 ? -9.351 4.704 6.012 1.00 88.38 82 VAL A O 1
ATOM 609 N N . ARG A 1 83 ? -7.118 4.799 5.767 1.00 86.56 83 ARG A N 1
ATOM 610 C CA . ARG A 1 83 ? -6.752 3.543 6.454 1.00 86.56 83 ARG A CA 1
ATOM 611 C C . ARG A 1 83 ? -7.643 2.337 6.092 1.00 86.56 83 ARG A C 1
ATOM 613 O O . ARG A 1 83 ? -7.982 1.502 6.918 1.00 86.56 83 ARG A O 1
ATOM 620 N N . CYS A 1 84 ? -7.992 2.213 4.806 1.00 90.12 84 CYS A N 1
ATOM 621 C CA . CYS A 1 84 ? -8.911 1.177 4.305 1.00 90.12 84 CYS A CA 1
ATOM 622 C C . CYS A 1 84 ? -8.301 -0.230 4.130 1.00 90.12 84 CYS A C 1
ATOM 624 O O . CYS A 1 84 ? -9.017 -1.164 3.776 1.00 90.12 84 CYS A O 1
ATOM 626 N N . GLY A 1 85 ? -6.981 -0.388 4.278 1.00 89.69 85 GLY A N 1
ATOM 627 C CA . GLY A 1 85 ? -6.294 -1.686 4.197 1.00 89.69 85 GLY A CA 1
ATOM 628 C C . GLY A 1 85 ? -6.167 -2.318 2.800 1.00 89.69 85 GLY A C 1
ATOM 629 O O . GLY A 1 85 ? -5.564 -3.381 2.669 1.00 89.69 85 GLY A O 1
ATOM 630 N N . ARG A 1 86 ? -6.666 -1.685 1.728 1.00 93.94 86 ARG A N 1
ATOM 631 C CA . ARG A 1 86 ? -6.581 -2.245 0.358 1.00 93.94 86 ARG A CA 1
ATOM 632 C C . ARG A 1 86 ? -5.149 -2.469 -0.124 1.00 93.94 86 ARG A C 1
ATOM 634 O O . ARG A 1 86 ? -4.876 -3.429 -0.832 1.00 93.94 86 ARG A O 1
ATOM 641 N N . CYS A 1 87 ? -4.225 -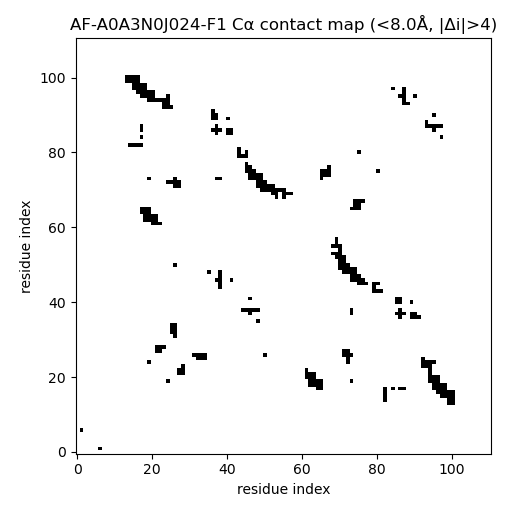1.598 0.267 1.00 93.75 87 CYS A N 1
ATOM 642 C CA . CYS A 1 87 ? -2.819 -1.720 -0.101 1.00 93.75 87 CYS A CA 1
ATOM 643 C C . CYS A 1 87 ? -2.160 -2.975 0.501 1.00 93.75 87 CYS A C 1
ATOM 645 O O . CYS A 1 87 ? -1.353 -3.615 -0.171 1.00 93.75 87 CYS A O 1
ATOM 647 N N . VAL A 1 88 ? -2.558 -3.365 1.718 1.00 93.25 88 VAL A N 1
ATOM 648 C CA . VAL A 1 88 ? -2.122 -4.599 2.391 1.00 93.25 88 VAL A CA 1
ATOM 649 C C . VAL A 1 88 ? -2.629 -5.818 1.626 1.00 93.25 88 VAL A C 1
ATOM 651 O O . VAL A 1 88 ? -1.843 -6.698 1.281 1.00 93.25 88 VAL A O 1
ATOM 654 N N . THR A 1 89 ? -3.921 -5.850 1.285 1.00 93.94 89 THR A N 1
ATOM 655 C CA . THR A 1 89 ? -4.525 -6.999 0.589 1.00 93.94 89 THR A CA 1
ATOM 656 C C . THR A 1 89 ? -4.064 -7.141 -0.861 1.00 93.94 89 THR A C 1
ATOM 658 O O . THR A 1 89 ? -3.973 -8.257 -1.368 1.00 93.94 89 THR A O 1
ATOM 661 N N . ALA A 1 90 ? -3.746 -6.036 -1.538 1.00 95.75 90 ALA A N 1
ATOM 662 C CA . ALA A 1 90 ? -3.279 -6.051 -2.923 1.00 95.75 90 ALA A CA 1
ATOM 663 C C . ALA A 1 90 ? -1.780 -6.350 -3.076 1.00 95.75 90 ALA A C 1
ATOM 665 O O . ALA A 1 90 ? -1.329 -6.624 -4.195 1.00 95.75 90 ALA A O 1
ATOM 666 N N . CYS A 1 91 ? -1.000 -6.266 -1.993 1.00 95.31 91 CYS A N 1
ATOM 667 C CA . CYS A 1 91 ? 0.444 -6.441 -2.046 1.00 95.31 91 CYS A CA 1
ATOM 668 C C . CYS A 1 91 ? 0.805 -7.899 -2.397 1.00 95.31 91 CYS A C 1
ATOM 670 O O . CYS A 1 91 ? 0.572 -8.796 -1.587 1.00 95.31 91 CYS A O 1
ATOM 672 N N . PRO A 1 92 ? 1.424 -8.165 -3.563 1.00 95.25 92 PRO A N 1
ATOM 673 C CA . PRO A 1 92 ? 1.670 -9.535 -4.020 1.00 95.25 92 PRO A CA 1
ATOM 674 C C . PRO A 1 92 ? 2.718 -10.282 -3.183 1.00 95.25 92 PRO A C 1
ATOM 676 O O . PRO A 1 92 ? 2.755 -11.507 -3.206 1.00 95.25 92 PRO A O 1
ATOM 679 N N . THR A 1 93 ? 3.573 -9.557 -2.458 1.00 95.31 93 THR A N 1
ATOM 680 C CA . THR A 1 93 ? 4.640 -10.118 -1.618 1.00 95.31 93 THR A CA 1
ATOM 681 C C . THR A 1 93 ? 4.360 -9.986 -0.121 1.00 95.31 93 THR A C 1
ATOM 683 O O . THR A 1 93 ? 5.206 -10.362 0.691 1.00 95.31 93 THR A O 1
ATOM 686 N N . GLY A 1 94 ? 3.202 -9.433 0.264 1.00 93.00 94 GLY A N 1
ATOM 687 C CA . GLY A 1 94 ? 2.888 -9.156 1.668 1.00 93.00 94 GLY A CA 1
ATOM 688 C C . GLY A 1 94 ? 3.886 -8.197 2.327 1.00 93.00 94 GLY A C 1
ATOM 689 O O . GLY A 1 94 ? 4.259 -8.395 3.479 1.00 93.00 94 GLY A O 1
ATOM 690 N N . ALA A 1 95 ? 4.376 -7.206 1.577 1.00 92.25 95 ALA A N 1
ATOM 691 C CA . ALA A 1 95 ? 5.308 -6.195 2.069 1.00 92.25 95 ALA A CA 1
ATOM 692 C C . ALA A 1 95 ? 4.646 -5.103 2.911 1.00 92.25 95 ALA A C 1
ATOM 694 O O . ALA A 1 95 ? 5.331 -4.460 3.691 1.00 92.25 95 ALA A O 1
ATOM 695 N N . LEU A 1 96 ? 3.340 -4.882 2.746 1.00 90.25 96 LEU A N 1
ATOM 696 C CA . LEU A 1 96 ? 2.576 -3.946 3.563 1.00 90.25 96 LEU A CA 1
ATOM 697 C C . LEU A 1 96 ? 1.828 -4.718 4.645 1.00 90.25 96 LEU A C 1
ATOM 699 O O . LEU A 1 96 ? 1.092 -5.651 4.328 1.00 90.25 96 LEU A O 1
ATOM 703 N N . LEU A 1 97 ? 2.002 -4.318 5.900 1.00 86.50 97 LEU A N 1
ATOM 704 C CA . LEU A 1 97 ? 1.410 -4.971 7.065 1.00 86.50 97 LEU A CA 1
ATOM 705 C C . LEU A 1 97 ? 0.557 -3.975 7.835 1.00 86.50 97 LEU A C 1
ATOM 707 O O . LEU A 1 97 ? 1.026 -2.895 8.169 1.00 86.50 97 LEU A O 1
ATOM 711 N N . ALA A 1 98 ? -0.689 -4.340 8.123 1.00 83.50 98 ALA A N 1
ATOM 712 C CA . ALA A 1 98 ? -1.531 -3.551 9.010 1.00 83.50 98 ALA A CA 1
ATOM 713 C C . ALA A 1 98 ? -1.034 -3.733 10.447 1.00 83.50 98 ALA A C 1
ATOM 715 O O . ALA A 1 98 ? -1.088 -4.844 10.976 1.00 83.50 98 ALA A O 1
ATOM 716 N N . VAL A 1 99 ? -0.554 -2.656 11.063 1.00 75.06 99 VAL A N 1
ATOM 717 C CA . VAL A 1 99 ? -0.145 -2.659 12.468 1.00 75.06 99 VAL A CA 1
ATOM 718 C C . VAL A 1 99 ? -1.056 -1.722 13.229 1.00 75.06 99 VAL A C 1
ATOM 720 O O . VAL A 1 99 ? -1.206 -0.560 12.855 1.00 75.06 99 VAL A O 1
ATOM 723 N N . ALA A 1 100 ? -1.707 -2.260 14.260 1.00 66.31 100 ALA A N 1
ATOM 724 C CA . ALA A 1 100 ? -2.473 -1.446 15.184 1.00 66.31 100 ALA A CA 1
ATOM 725 C C . ALA A 1 100 ? -1.523 -0.442 15.862 1.00 66.31 100 ALA A C 1
ATOM 727 O O . ALA A 1 100 ? -0.377 -0.801 16.143 1.00 66.31 100 ALA A O 1
ATOM 728 N N . PRO A 1 101 ? -1.960 0.800 16.101 1.00 58.19 101 PRO A N 1
ATOM 729 C CA . PRO A 1 101 ? -1.235 1.711 16.982 1.00 58.19 101 PRO A CA 1
ATOM 730 C C . PRO A 1 101 ? -0.886 0.983 18.282 1.00 58.19 101 PRO A C 1
ATOM 732 O O . PRO A 1 101 ? -1.689 0.227 18.828 1.00 58.19 101 PRO A O 1
ATOM 735 N N . LEU A 1 102 ? 0.333 1.175 18.760 1.00 57.25 102 LEU A N 1
ATOM 736 C CA . LEU A 1 102 ? 0.666 0.749 20.106 1.00 57.25 102 LEU A CA 1
ATOM 737 C C . LEU A 1 102 ? 0.014 1.761 21.050 1.00 57.25 102 LEU A C 1
ATOM 739 O O . LEU A 1 102 ? 0.439 2.914 21.093 1.00 57.25 102 LEU A O 1
ATOM 743 N N . ASP A 1 103 ? -1.027 1.346 21.767 1.00 52.59 103 ASP A N 1
ATOM 744 C CA . ASP A 1 103 ? -1.518 2.109 22.909 1.00 52.59 103 ASP A CA 1
ATOM 745 C C . ASP A 1 103 ? -0.440 2.025 24.001 1.00 52.59 103 ASP A C 1
ATOM 747 O O . ASP A 1 103 ? -0.102 0.930 24.458 1.00 52.59 103 ASP A O 1
ATOM 751 N N . ASP A 1 104 ? 0.121 3.171 24.395 1.00 56.03 104 ASP A N 1
ATOM 752 C CA . ASP A 1 104 ? 1.206 3.303 25.387 1.00 56.03 104 ASP A CA 1
ATOM 753 C C . ASP A 1 104 ? 0.849 2.625 26.736 1.00 56.03 104 ASP A C 1
ATOM 755 O O . ASP A 1 104 ? 1.716 2.138 27.459 1.00 56.03 104 ASP A O 1
ATOM 759 N N . ASP A 1 105 ? -0.449 2.478 27.030 1.00 55.00 105 ASP A N 1
ATOM 760 C CA . ASP A 1 105 ? -0.966 1.768 28.207 1.00 55.00 105 ASP A CA 1
ATOM 761 C C . ASP A 1 105 ? -0.691 0.248 28.173 1.00 55.00 105 ASP A C 1
ATOM 763 O O . ASP A 1 105 ? -0.510 -0.378 29.216 1.00 55.00 105 ASP A O 1
ATOM 767 N N . THR A 1 106 ? -0.578 -0.367 26.989 1.00 56.31 106 THR A N 1
ATOM 768 C CA . THR A 1 106 ? -0.349 -1.823 26.852 1.00 56.31 106 THR A CA 1
ATOM 769 C C . THR A 1 106 ? 1.099 -2.252 27.111 1.00 56.31 106 THR A C 1
ATOM 771 O O . THR A 1 106 ? 1.371 -3.444 27.267 1.00 56.31 106 THR A O 1
ATOM 774 N N . LEU A 1 107 ? 2.035 -1.299 27.205 1.00 54.94 107 LEU A N 1
ATOM 775 C CA . LEU A 1 107 ? 3.439 -1.549 27.559 1.00 54.94 107 LEU A CA 1
ATOM 776 C C . LEU A 1 107 ? 3.658 -1.688 29.073 1.00 54.94 107 LEU A C 1
ATOM 778 O O . LEU A 1 107 ? 4.647 -2.293 29.488 1.00 54.94 107 LEU A O 1
ATOM 782 N N . LEU A 1 108 ? 2.747 -1.161 29.898 1.00 57.19 108 LEU A N 1
ATOM 783 C CA . LEU A 1 108 ? 2.830 -1.239 31.362 1.00 57.19 108 LEU A CA 1
ATOM 784 C C . LEU A 1 108 ? 2.293 -2.565 31.920 1.00 57.19 108 LEU A C 1
ATOM 786 O O . LEU A 1 108 ? 2.734 -2.993 32.983 1.00 57.19 108 LEU A O 1
ATOM 790 N N . ASP A 1 109 ? 1.411 -3.243 31.183 1.00 50.12 109 ASP A N 1
ATOM 791 C CA . ASP A 1 109 ? 0.792 -4.510 31.603 1.00 50.12 109 ASP A CA 1
ATOM 792 C C . ASP A 1 109 ? 1.570 -5.762 31.145 1.00 50.12 109 ASP A C 1
ATOM 794 O O . ASP A 1 109 ? 1.177 -6.892 31.445 1.00 50.12 109 ASP A O 1
ATOM 798 N N . ALA A 1 110 ? 2.677 -5.583 30.413 1.00 55.81 110 ALA A N 1
ATOM 799 C CA . ALA A 1 110 ? 3.521 -6.667 29.900 1.00 55.81 110 ALA A CA 1
ATOM 800 C C . ALA A 1 110 ? 4.789 -6.941 30.744 1.00 55.81 110 ALA A C 1
ATOM 802 O O . ALA A 1 110 ? 5.656 -7.698 30.295 1.00 55.81 110 ALA A O 1
ATOM 803 N N . ALA A 1 111 ? 4.907 -6.340 31.936 1.00 46.12 111 ALA A N 1
ATOM 804 C CA . ALA A 1 111 ? 6.048 -6.482 32.853 1.00 46.12 111 ALA A CA 1
ATOM 805 C C . ALA A 1 111 ? 5.706 -7.268 34.130 1.00 46.12 111 ALA A C 1
ATOM 807 O O . ALA A 1 111 ? 4.648 -7.000 34.740 1.00 46.12 111 ALA A O 1
#

Secondary structure (DSSP, 8-state):
---HHHHHHHHHT-PPEEEE-GGG-HHHH-TT----HHHHT-TT--EEEE----S------SSEE--TT-SSEEEE-TTT-----HHHHH-TT--EEEE----GGGGTTT-

Organism: NCBI:txid242230

Nearest PDB structures (foldseek):
  2fdn-assembly1_A  TM=7.471E-01  e=2.718E-03  Gottschalkia acidurici
  7bke-assembly1_a  TM=7.839E-01  e=6.351E-03  Methanospirillum hungatei JF-1
  5c4i-assembly1_E  TM=8.393E-01  e=1.484E-02  Moorella thermoacetica ATCC 39073
  7q4v-assembly1_B  TM=7.107E-01  e=5.574E-03  Acetobacterium woodii DSM 1030
  8oh5-assembly1_B  TM=7.161E-01  e=2.672E-02  Sporomusa ovata DSM 2662

Foldseek 3Di:
DDDPVNVVVCVVCQWFAWWFQLVQDCFNPPLPDDDPQLQVQQPQSQKDWAQAQDPDDDDDDSIHRLDPDHRGGIHGDPVRDPNPCSSCVRRPRSRIDGDGPPPPVVVVVVD

Sequence (111 aa):
MPNLIDIAQRFAEQPAVALLHEERCLMERDLHASCTRCADVCPVDAIVVGMERGEAVAPAADYGSVTKDGPAGPRIDDETCVRCGRCVTACPTGALLAVAPLDDDTLLDAA